Protein AF-A0A7C2IEM2-F1 (afdb_monomer_lite)

Organism: NCBI:txid42838

InterPro domains:
  IPR002586 CobQ/CobB/MinD/ParA nucleotide binding domain [PF01656] (5-42)
  IPR004484 Cobyrinate/Hydrogenobyrinate a,c-diamide synthase CbiA/CobB [PTHR43873] (2-71)
  IPR027417 P-loop containing nucleoside triphosphate hydrolase [G3DSA:3.40.50.300] (2-65)
  IPR027417 P-loop containing nucleoside triphosphate hydrolase [SSF52540] (1-71)

pLDDT: mean 94.36, std 4.99, range [70.56, 98.62]

Structure (mmCIF, N/CA/C/O backbone):
data_AF-A0A7C2IEM2-F1
#
_entry.id   AF-A0A7C2IEM2-F1
#
loop_
_atom_site.group_PDB
_atom_site.id
_atom_site.type_symbol
_atom_site.label_atom_id
_atom_site.label_alt_id
_atom_site.label_comp_id
_atom_site.label_asym_id
_atom_site.label_entity_id
_atom_site.label_seq_id
_atom_site.pdbx_PDB_ins_code
_atom_site.Cartn_x
_atom_site.Cartn_y
_atom_site.Cartn_z
_atom_site.occupancy
_atom_site.B_iso_or_equiv
_atom_site.auth_seq_id
_atom_site.auth_comp_id
_atom_site.auth_asym_id
_atom_site.auth_atom_id
_atom_site.pdbx_PDB_model_num
ATOM 1 N N . MET A 1 1 ? -21.888 -2.809 -5.361 1.00 70.56 1 MET A N 1
ATOM 2 C CA . MET A 1 1 ? -20.752 -2.207 -6.100 1.00 70.56 1 MET A CA 1
ATOM 3 C C . MET A 1 1 ? -19.590 -1.989 -5.133 1.00 70.56 1 MET A C 1
ATOM 5 O O . MET A 1 1 ? -19.821 -1.452 -4.056 1.00 70.56 1 MET A O 1
ATOM 9 N N . VAL A 1 2 ? -18.374 -2.433 -5.466 1.00 83.75 2 VAL A N 1
ATOM 10 C CA . VAL A 1 2 ? -17.178 -2.235 -4.619 1.00 83.75 2 VAL A CA 1
ATOM 11 C C . VAL A 1 2 ? -16.519 -0.903 -4.985 1.00 83.75 2 VAL A C 1
ATOM 13 O O . VAL A 1 2 ? -16.221 -0.675 -6.157 1.00 83.75 2 VAL A O 1
ATOM 16 N N . ARG A 1 3 ? -16.307 -0.022 -4.000 1.00 93.44 3 ARG A N 1
ATOM 17 C CA . ARG A 1 3 ? -15.617 1.267 -4.189 1.00 93.44 3 ARG A CA 1
ATOM 18 C C . ARG A 1 3 ? -14.116 1.020 -4.372 1.00 93.44 3 ARG A C 1
ATOM 20 O O . ARG A 1 3 ? -13.544 0.239 -3.617 1.00 93.44 3 ARG A O 1
ATOM 27 N N . ARG A 1 4 ? -13.493 1.664 -5.362 1.00 94.81 4 ARG A N 1
ATOM 28 C CA . ARG A 1 4 ? -12.069 1.498 -5.704 1.00 94.81 4 ARG A CA 1
ATOM 29 C C . ARG A 1 4 ? -11.405 2.864 -5.834 1.00 94.81 4 ARG A C 1
ATOM 31 O O . ARG A 1 4 ? -12.006 3.772 -6.397 1.00 94.81 4 ARG A O 1
ATOM 38 N N . LEU A 1 5 ? -10.186 2.984 -5.317 1.00 96.06 5 LEU A N 1
ATOM 39 C CA . LEU A 1 5 ? -9.353 4.180 -5.411 1.00 96.06 5 LEU A CA 1
ATOM 40 C C . LEU A 1 5 ? -7.938 3.756 -5.802 1.00 96.06 5 LEU A C 1
ATOM 42 O O . LEU A 1 5 ? -7.397 2.825 -5.209 1.00 96.06 5 LEU A O 1
ATOM 46 N N . VAL A 1 6 ? -7.353 4.442 -6.780 1.00 96.75 6 VAL A N 1
ATOM 47 C CA . VAL A 1 6 ? -5.966 4.237 -7.209 1.00 96.75 6 VAL A CA 1
ATOM 48 C C . VAL A 1 6 ? -5.179 5.495 -6.879 1.00 96.75 6 VAL A C 1
ATOM 50 O O . VAL A 1 6 ? -5.582 6.592 -7.257 1.00 96.75 6 VAL A O 1
ATOM 53 N N . ILE A 1 7 ? -4.063 5.328 -6.172 1.00 96.81 7 ILE A N 1
ATOM 54 C CA . ILE A 1 7 ? -3.114 6.405 -5.891 1.00 96.81 7 ILE A CA 1
ATOM 55 C C . ILE A 1 7 ? -1.923 6.234 -6.830 1.00 96.81 7 ILE A C 1
ATOM 57 O O . ILE A 1 7 ? -1.226 5.222 -6.781 1.00 96.81 7 ILE A O 1
ATOM 61 N N . ALA A 1 8 ? -1.698 7.225 -7.687 1.00 95.75 8 ALA A N 1
ATOM 62 C CA . ALA A 1 8 ? -0.612 7.251 -8.659 1.00 95.75 8 ALA A CA 1
ATOM 63 C C . ALA A 1 8 ? 0.188 8.554 -8.532 1.00 95.75 8 ALA A C 1
ATOM 65 O O . ALA A 1 8 ? -0.207 9.481 -7.829 1.00 95.75 8 ALA A O 1
ATOM 66 N N . GLY A 1 9 ? 1.335 8.620 -9.198 1.00 94.50 9 GLY A N 1
ATOM 67 C CA . GLY A 1 9 ? 2.209 9.789 -9.188 1.00 94.50 9 GLY A CA 1
ATOM 68 C C . GLY A 1 9 ? 3.252 9.682 -10.291 1.00 94.50 9 GLY A C 1
ATOM 69 O O . GLY A 1 9 ? 3.563 8.583 -10.741 1.00 94.50 9 GLY A O 1
ATOM 70 N N . VAL A 1 10 ? 3.774 10.829 -10.717 1.00 95.06 10 VAL A N 1
ATOM 71 C CA . VAL A 1 10 ? 4.592 10.970 -11.935 1.00 95.06 10 VAL A CA 1
ATOM 72 C C . VAL A 1 10 ? 6.011 10.405 -11.820 1.00 95.06 10 VAL A C 1
ATOM 74 O O . VAL A 1 10 ? 6.677 10.209 -12.829 1.00 95.06 10 VAL A O 1
ATOM 77 N N . SER A 1 11 ? 6.487 10.143 -10.603 1.00 94.19 11 SER A N 1
ATOM 78 C CA . SER A 1 11 ? 7.850 9.670 -10.350 1.00 94.19 11 SER A CA 1
ATOM 79 C C . SER A 1 11 ? 7.954 8.858 -9.057 1.00 94.19 11 SER A C 1
ATOM 81 O O . SER A 1 11 ? 7.025 8.802 -8.234 1.00 94.19 11 SER A O 1
ATOM 83 N N . SER A 1 12 ? 9.103 8.204 -8.860 1.00 91.00 12 SER A N 1
ATOM 84 C CA . SER A 1 12 ? 9.495 7.695 -7.542 1.00 91.00 12 SER A CA 1
ATOM 85 C C . SER A 1 12 ? 9.696 8.858 -6.560 1.00 91.00 12 SER A C 1
ATOM 87 O O . SER A 1 12 ? 10.029 9.965 -6.969 1.00 91.00 12 SER A O 1
ATOM 89 N N . GLY A 1 13 ? 9.430 8.640 -5.272 1.00 92.12 13 GLY A N 1
ATOM 90 C CA . GLY A 1 13 ? 9.543 9.690 -4.248 1.00 92.12 13 GLY A CA 1
ATOM 91 C C . GLY A 1 13 ? 8.398 10.716 -4.200 1.00 92.12 13 GLY A C 1
ATOM 92 O O . GLY A 1 13 ? 8.321 11.471 -3.242 1.00 92.12 13 GLY A O 1
ATOM 93 N N . ALA A 1 14 ? 7.439 10.697 -5.135 1.00 96.25 14 ALA A N 1
ATOM 94 C CA . ALA A 1 14 ? 6.292 11.624 -5.163 1.00 96.25 14 ALA A CA 1
ATOM 95 C C . ALA A 1 14 ? 5.270 11.476 -4.001 1.00 96.25 14 ALA A C 1
ATOM 97 O O . ALA A 1 14 ? 4.173 12.017 -4.074 1.00 96.25 14 ALA A O 1
ATOM 98 N N . GLY A 1 15 ? 5.569 10.691 -2.958 1.00 95.31 15 GLY A N 1
ATOM 99 C CA . GLY A 1 15 ? 4.707 10.542 -1.773 1.00 95.31 15 GLY A CA 1
ATOM 100 C C . GLY A 1 15 ? 3.521 9.573 -1.903 1.00 95.31 15 GLY A C 1
ATOM 101 O O . GLY A 1 15 ? 2.690 9.511 -0.999 1.00 95.31 15 GLY A O 1
ATOM 102 N N . LYS A 1 16 ? 3.440 8.786 -2.987 1.00 95.75 16 LYS A N 1
ATOM 103 C CA . LYS A 1 16 ? 2.332 7.841 -3.264 1.00 95.75 16 LYS A CA 1
ATOM 104 C C . LYS A 1 16 ? 2.043 6.900 -2.089 1.00 95.75 16 LYS A C 1
ATOM 106 O O . LYS A 1 16 ? 0.897 6.800 -1.663 1.00 95.75 16 LYS A O 1
ATOM 111 N N . THR A 1 17 ? 3.081 6.258 -1.552 1.00 95.12 17 THR A N 1
ATOM 112 C CA . THR A 1 17 ? 2.976 5.328 -0.419 1.00 95.12 17 THR A CA 1
ATOM 113 C C . THR A 1 17 ? 2.435 6.028 0.823 1.00 95.12 17 THR A C 1
ATOM 115 O O . THR A 1 17 ? 1.479 5.549 1.423 1.00 95.12 17 THR A O 1
ATOM 118 N N . THR A 1 18 ? 2.975 7.199 1.171 1.00 96.44 18 THR A N 1
ATOM 119 C CA . THR A 1 18 ? 2.529 7.980 2.334 1.00 96.44 18 THR A CA 1
ATOM 120 C C . THR A 1 18 ? 1.048 8.336 2.235 1.00 96.44 18 THR A C 1
ATOM 122 O O . THR A 1 18 ? 0.290 8.117 3.179 1.00 96.44 18 THR A O 1
ATOM 125 N N . VAL A 1 19 ? 0.613 8.831 1.072 1.00 97.81 19 VAL A N 1
ATOM 126 C CA . VAL A 1 19 ? -0.794 9.177 0.827 1.00 97.81 19 VAL A CA 1
ATOM 127 C C . VAL A 1 19 ? -1.683 7.932 0.871 1.00 97.81 19 VAL A C 1
ATOM 129 O O . VAL A 1 19 ? -2.729 7.954 1.519 1.00 97.81 19 VAL A O 1
ATOM 132 N N . ALA A 1 20 ? -1.269 6.836 0.230 1.00 97.56 20 ALA A N 1
ATOM 133 C CA . ALA A 1 20 ? -2.026 5.588 0.209 1.00 97.56 20 ALA A CA 1
ATOM 134 C C . ALA A 1 20 ? -2.219 5.016 1.622 1.00 97.56 20 ALA A C 1
ATOM 136 O O . ALA A 1 20 ? -3.352 4.758 2.029 1.00 97.56 20 ALA A O 1
ATOM 137 N N . VAL A 1 21 ? -1.141 4.889 2.397 1.00 98.00 21 VAL A N 1
ATOM 138 C CA . VAL A 1 21 ? -1.161 4.376 3.776 1.00 98.00 21 VAL A CA 1
ATOM 139 C C . VAL A 1 21 ? -1.990 5.282 4.690 1.00 98.00 21 VAL A C 1
ATOM 141 O O . VAL A 1 21 ? -2.818 4.783 5.454 1.00 98.00 21 VAL A O 1
ATOM 144 N N . GLY A 1 22 ? -1.841 6.607 4.575 1.00 98.50 22 GLY A N 1
ATOM 145 C CA . GLY A 1 22 ? -2.621 7.574 5.351 1.00 98.50 22 GLY A CA 1
ATOM 146 C C . GLY A 1 22 ? -4.125 7.473 5.083 1.00 98.50 22 GLY A C 1
ATOM 147 O O . GLY A 1 22 ? -4.923 7.415 6.020 1.00 98.50 22 GLY A O 1
ATOM 148 N N . LEU A 1 23 ? -4.524 7.367 3.811 1.00 98.44 23 LEU A N 1
ATOM 149 C CA . LEU A 1 23 ? -5.923 7.158 3.428 1.00 98.44 23 LEU A CA 1
ATOM 150 C C . LEU A 1 23 ? -6.453 5.810 3.920 1.00 98.44 23 LEU A C 1
ATOM 152 O O . LEU A 1 23 ? -7.564 5.750 4.447 1.00 98.44 23 LEU A O 1
ATOM 156 N N . MET A 1 24 ? -5.671 4.736 3.786 1.00 98.56 24 MET A N 1
ATOM 157 C CA . MET A 1 24 ? -6.054 3.412 4.276 1.00 98.56 24 MET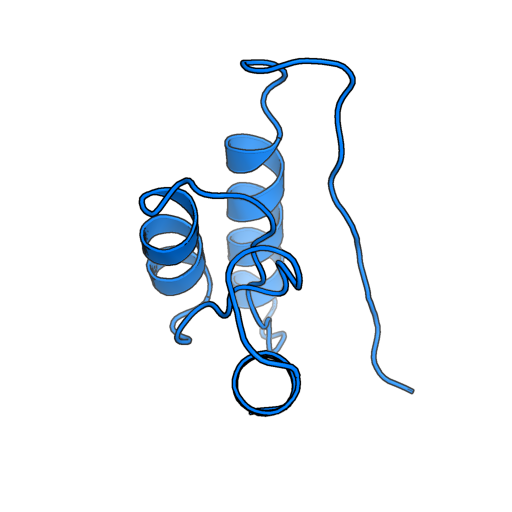 A CA 1
ATOM 158 C C . MET A 1 24 ? -6.316 3.426 5.785 1.00 98.56 24 MET A C 1
ATOM 160 O O . MET A 1 24 ? -7.379 2.979 6.220 1.00 98.56 24 MET A O 1
ATOM 164 N N . ALA A 1 25 ? -5.393 3.992 6.567 1.00 98.62 25 ALA A N 1
ATOM 165 C CA . ALA A 1 25 ? -5.528 4.113 8.015 1.00 98.62 25 ALA A CA 1
ATOM 166 C C . ALA A 1 25 ? -6.738 4.978 8.401 1.00 98.62 25 ALA A C 1
ATOM 168 O O . ALA A 1 25 ? -7.543 4.576 9.241 1.00 98.62 25 ALA A O 1
ATOM 169 N N . ALA A 1 26 ? -6.926 6.131 7.750 1.00 98.62 26 ALA A N 1
ATOM 170 C CA . ALA A 1 26 ? -8.052 7.023 8.019 1.00 98.62 26 ALA A CA 1
ATOM 171 C C . ALA A 1 26 ? -9.407 6.364 7.716 1.00 98.62 26 ALA A C 1
ATOM 173 O O . ALA A 1 26 ? -10.340 6.454 8.514 1.00 98.62 26 ALA A O 1
ATOM 174 N N . LEU A 1 27 ? -9.529 5.664 6.584 1.00 98.12 27 LEU A N 1
ATOM 175 C CA . LEU A 1 27 ? -10.755 4.951 6.217 1.00 98.12 27 LEU A CA 1
ATOM 176 C C . LEU A 1 27 ? -11.030 3.776 7.165 1.00 98.12 27 LEU A C 1
ATOM 178 O O . LEU A 1 27 ? -12.173 3.597 7.589 1.00 98.12 27 LEU A O 1
ATOM 182 N N . LYS A 1 28 ? -9.995 3.023 7.554 1.00 98.31 28 LYS A N 1
ATOM 183 C CA . LYS A 1 28 ? -10.105 1.960 8.561 1.00 98.31 28 LYS A CA 1
ATOM 184 C C . LYS A 1 28 ? -10.546 2.519 9.917 1.00 98.31 28 LYS A C 1
ATOM 186 O O . LYS A 1 28 ? -11.433 1.950 10.546 1.00 98.31 28 LYS A O 1
ATOM 191 N N . ASN A 1 29 ? -10.002 3.660 10.344 1.00 98.38 29 ASN A N 1
ATOM 192 C CA . ASN A 1 29 ? -10.391 4.331 11.592 1.00 98.38 29 ASN A CA 1
ATOM 193 C C . ASN A 1 29 ? -11.839 4.840 11.569 1.00 98.38 29 ASN A C 1
ATOM 195 O O . ASN A 1 29 ? -12.466 4.952 12.616 1.00 98.38 29 ASN A O 1
ATOM 199 N N . ARG A 1 30 ? -12.408 5.073 10.382 1.00 98.19 30 ARG A N 1
ATOM 200 C CA . ARG A 1 30 ? -13.839 5.364 10.193 1.00 98.19 30 ARG A CA 1
ATOM 201 C C . ARG A 1 30 ? -14.728 4.110 10.185 1.00 98.19 30 ARG A C 1
ATOM 203 O O . ARG A 1 30 ? -15.898 4.203 9.826 1.00 98.19 30 ARG A O 1
ATOM 210 N N . GLY A 1 31 ? -14.189 2.940 10.531 1.00 97.88 31 GLY A N 1
ATOM 211 C CA . GLY A 1 31 ? -14.926 1.674 10.587 1.00 97.88 31 GLY A CA 1
ATOM 212 C C . GLY A 1 31 ? -15.152 1.006 9.229 1.00 97.88 31 GLY A C 1
ATOM 213 O O . GLY A 1 31 ? -15.911 0.042 9.135 1.00 97.88 31 GLY A O 1
ATOM 214 N N . LEU A 1 32 ? -14.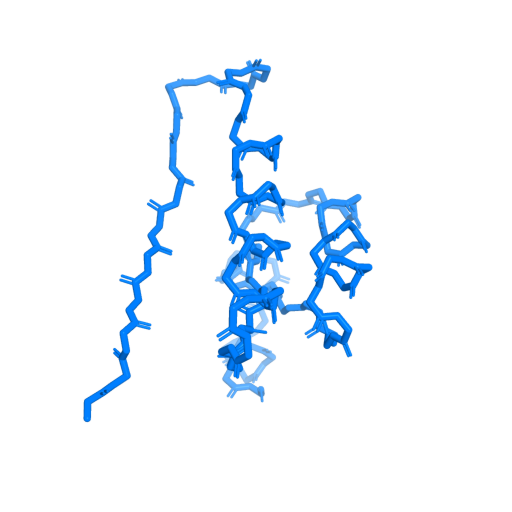513 1.492 8.159 1.00 97.62 32 LEU A N 1
ATOM 215 C CA . LEU A 1 32 ? -14.637 0.877 6.840 1.00 97.62 32 LEU A CA 1
ATOM 216 C C . LEU A 1 32 ? -13.708 -0.332 6.712 1.00 97.62 32 LEU A C 1
ATOM 218 O O . LEU A 1 32 ? -12.571 -0.334 7.181 1.00 97.62 32 LEU A O 1
ATOM 222 N N . LYS A 1 33 ? -14.177 -1.353 5.991 1.00 97.06 33 LYS A N 1
ATOM 223 C CA . LYS A 1 33 ? -13.335 -2.472 5.561 1.00 97.06 33 LYS A CA 1
ATOM 224 C C . LYS A 1 33 ? -12.475 -2.012 4.383 1.00 97.06 33 LYS A C 1
ATOM 22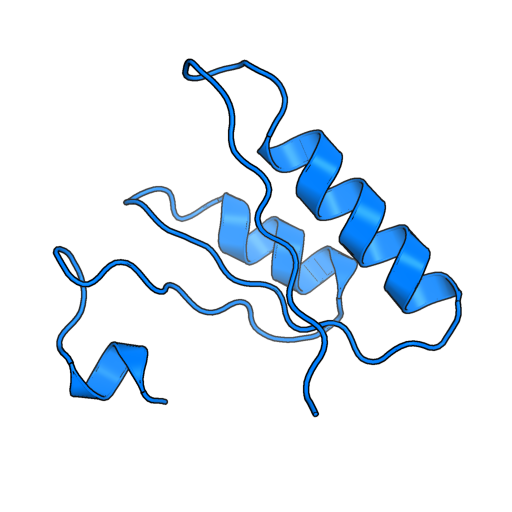6 O O . LYS A 1 33 ? -13.001 -1.781 3.296 1.00 97.06 33 LYS A O 1
ATOM 231 N N . VAL A 1 34 ? -11.169 -1.879 4.603 1.00 97.94 34 VAL A N 1
ATOM 232 C CA . VAL A 1 34 ? -10.204 -1.409 3.597 1.00 97.94 34 VAL A CA 1
ATOM 233 C C . VAL A 1 34 ? -9.286 -2.555 3.194 1.00 97.94 34 VAL A C 1
ATOM 235 O O . VAL A 1 34 ? -8.674 -3.175 4.053 1.00 97.94 34 VAL A O 1
ATOM 238 N N . GLN A 1 35 ? -9.176 -2.837 1.898 1.00 97.31 35 GLN A N 1
ATOM 239 C CA . GLN A 1 35 ? -8.232 -3.818 1.365 1.00 97.31 35 GLN A CA 1
ATOM 240 C C . GLN A 1 35 ? -7.076 -3.081 0.685 1.00 97.31 35 GLN A C 1
ATOM 242 O O . GLN A 1 35 ? -7.300 -2.334 -0.266 1.00 97.31 35 GLN A O 1
ATOM 247 N N . GLY A 1 36 ? -5.856 -3.286 1.181 1.00 96.75 36 GLY A N 1
ATOM 248 C CA . GLY A 1 36 ? -4.654 -2.710 0.587 1.00 96.75 36 GLY A CA 1
ATOM 249 C C . GLY A 1 36 ? -4.200 -3.497 -0.639 1.00 96.75 36 GLY A C 1
ATOM 250 O O . GLY A 1 36 ? -4.081 -4.726 -0.581 1.00 96.75 36 GLY A O 1
ATOM 251 N N . PHE A 1 37 ? -3.892 -2.787 -1.721 1.00 96.00 37 PHE A N 1
ATOM 252 C CA . PHE A 1 37 ? -3.323 -3.354 -2.940 1.00 96.00 37 PHE A CA 1
ATOM 253 C C . PHE A 1 37 ? -2.076 -2.580 -3.354 1.00 96.00 37 PHE A C 1
ATOM 255 O O . PHE A 1 37 ? -2.017 -1.359 -3.213 1.00 96.00 37 PHE A O 1
ATOM 262 N N . LYS A 1 38 ? -1.096 -3.304 -3.881 1.00 94.94 38 LYS A N 1
ATOM 263 C CA . LYS A 1 38 ? 0.151 -2.787 -4.436 1.00 94.94 38 LYS A CA 1
ATOM 264 C C . LYS A 1 38 ? 0.233 -3.162 -5.915 1.00 94.94 38 LYS A C 1
ATOM 266 O O . LYS A 1 38 ? -0.328 -4.164 -6.336 1.00 94.94 38 LYS A O 1
ATOM 271 N N . THR A 1 39 ? 0.943 -2.356 -6.688 1.00 93.56 39 THR A N 1
ATOM 272 C CA . THR A 1 39 ? 1.471 -2.711 -8.007 1.00 93.56 39 THR A CA 1
ATOM 273 C C . THR A 1 39 ? 2.956 -2.358 -8.042 1.00 93.56 39 THR A C 1
ATOM 275 O O . THR A 1 39 ? 3.368 -1.352 -7.445 1.00 93.56 39 THR A O 1
ATOM 278 N N . GLY A 1 40 ? 3.757 -3.155 -8.740 1.00 90.62 40 GLY A N 1
ATOM 279 C CA . GLY A 1 40 ? 5.203 -3.001 -8.836 1.00 90.62 40 GLY A CA 1
ATOM 280 C C . GLY A 1 40 ? 5.998 -3.930 -7.908 1.00 90.62 40 GLY A C 1
ATOM 281 O O . GLY A 1 40 ? 5.420 -4.608 -7.053 1.00 90.62 40 GLY A O 1
ATOM 282 N N . PRO A 1 41 ? 7.335 -3.913 -8.052 1.00 88.00 41 PRO A N 1
ATOM 283 C CA . PRO A 1 41 ? 8.234 -4.907 -7.462 1.00 88.00 41 PRO A CA 1
ATOM 284 C C . PRO A 1 41 ? 8.650 -4.671 -6.020 1.00 88.00 41 PRO A C 1
ATOM 286 O O . PRO A 1 41 ? 9.301 -5.526 -5.427 1.00 88.00 41 PRO A O 1
ATOM 289 N N . ASP A 1 42 ? 8.291 -3.526 -5.449 1.00 83.62 42 ASP A N 1
ATOM 290 C CA . ASP A 1 42 ? 8.638 -3.230 -4.067 1.00 83.62 42 ASP A CA 1
ATOM 291 C C . ASP A 1 42 ? 7.808 -4.067 -3.078 1.00 83.62 42 ASP A C 1
ATOM 293 O O . ASP A 1 42 ? 6.579 -4.143 -3.174 1.00 83.62 42 ASP A O 1
ATOM 297 N N . TYR A 1 43 ? 8.502 -4.661 -2.109 1.00 79.88 43 TYR A N 1
ATOM 298 C CA . TYR A 1 43 ? 7.934 -5.503 -1.057 1.00 79.88 43 TYR A CA 1
ATOM 299 C C . TYR A 1 43 ? 7.630 -4.728 0.232 1.00 79.88 43 TYR A C 1
ATOM 301 O O . TYR A 1 43 ? 6.977 -5.270 1.126 1.00 79.88 43 TYR A O 1
ATOM 309 N N . ILE A 1 44 ? 8.068 -3.469 0.342 1.00 90.44 44 ILE A N 1
ATOM 310 C CA . ILE A 1 44 ? 7.873 -2.657 1.546 1.00 90.44 44 ILE A CA 1
ATOM 311 C C . ILE A 1 44 ? 6.418 -2.174 1.644 1.00 90.44 44 ILE A C 1
ATOM 313 O O . ILE A 1 44 ? 5.789 -2.309 2.698 1.00 90.44 44 ILE A O 1
ATOM 317 N N . ASP A 1 45 ? 5.850 -1.673 0.540 1.00 92.94 45 ASP A N 1
ATOM 318 C CA . ASP A 1 45 ? 4.468 -1.170 0.490 1.00 92.94 45 ASP A CA 1
ATOM 319 C C . ASP A 1 45 ? 3.424 -2.169 1.061 1.00 92.94 45 ASP A C 1
ATOM 321 O O . ASP A 1 45 ? 2.615 -1.760 1.904 1.00 92.94 45 ASP A O 1
ATOM 325 N N . PRO A 1 46 ? 3.421 -3.475 0.696 1.00 94.44 46 PRO A N 1
ATOM 326 C CA . PRO A 1 46 ? 2.513 -4.460 1.288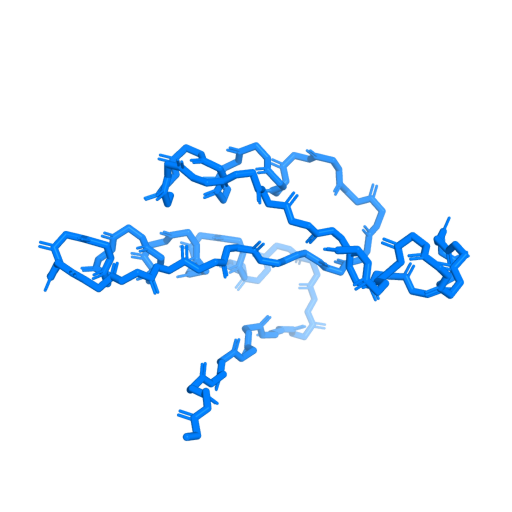 1.00 94.44 46 PRO A CA 1
ATOM 327 C C . PRO A 1 46 ? 2.561 -4.542 2.818 1.00 94.44 46 PRO A C 1
ATOM 329 O O . PRO A 1 46 ? 1.517 -4.736 3.452 1.00 94.44 46 PRO A O 1
ATOM 332 N N . GLY A 1 47 ? 3.741 -4.368 3.421 1.00 96.31 47 GLY A N 1
ATOM 333 C CA . GLY A 1 47 ? 3.908 -4.342 4.874 1.00 96.31 47 GLY A CA 1
ATOM 334 C C . GLY A 1 47 ? 3.175 -3.158 5.503 1.00 96.31 47 GLY A C 1
ATOM 335 O O . GLY A 1 47 ? 2.365 -3.338 6.416 1.00 96.31 47 GLY A O 1
ATOM 336 N N . PHE A 1 48 ? 3.369 -1.954 4.960 1.00 97.31 48 PHE A N 1
ATOM 337 C CA . PHE A 1 48 ? 2.685 -0.750 5.441 1.00 97.31 48 PHE A CA 1
ATOM 338 C C . PHE A 1 48 ? 1.173 -0.796 5.223 1.00 97.31 48 PHE A C 1
ATOM 340 O O . PHE A 1 48 ? 0.406 -0.439 6.118 1.00 97.31 48 PHE A O 1
ATOM 347 N N . HIS A 1 49 ? 0.723 -1.281 4.065 1.00 97.81 49 HIS A N 1
ATOM 348 C CA . HIS A 1 49 ? -0.697 -1.490 3.792 1.00 97.81 49 HIS A CA 1
ATOM 349 C C . HIS A 1 49 ? -1.326 -2.459 4.802 1.00 97.81 49 HIS A C 1
ATOM 351 O O . HIS A 1 49 ? -2.416 -2.199 5.318 1.00 97.81 49 HIS A O 1
ATOM 357 N N . THR A 1 50 ? -0.637 -3.564 5.105 1.00 97.69 50 THR A N 1
ATOM 358 C CA . THR A 1 50 ? -1.115 -4.568 6.063 1.00 97.69 50 THR A CA 1
ATOM 359 C C . THR A 1 50 ? -1.206 -3.986 7.466 1.00 97.69 50 THR A C 1
ATOM 361 O O . THR A 1 50 ? -2.236 -4.138 8.119 1.00 97.69 50 THR A O 1
ATOM 364 N N . ALA A 1 51 ? -0.190 -3.236 7.897 1.00 98.00 51 ALA A N 1
ATOM 365 C CA . ALA A 1 51 ? -0.203 -2.547 9.182 1.00 98.00 51 ALA A CA 1
ATOM 366 C C . ALA A 1 51 ? -1.342 -1.512 9.284 1.00 98.00 51 ALA A C 1
ATOM 368 O O . ALA A 1 51 ? -2.042 -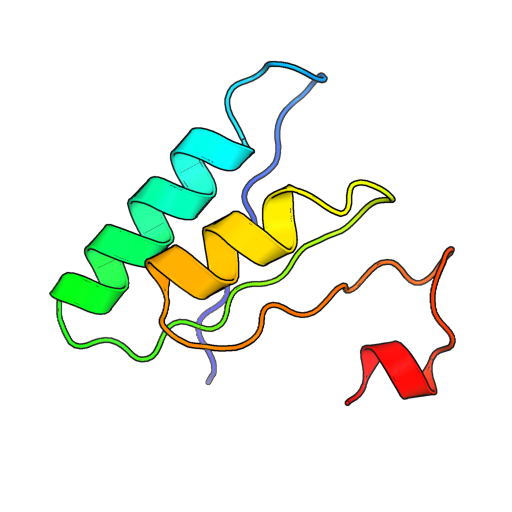1.457 10.294 1.00 98.00 51 ALA A O 1
ATOM 369 N N . ALA A 1 52 ? -1.580 -0.726 8.229 1.00 98.25 52 ALA A N 1
ATOM 370 C CA . ALA A 1 52 ? -2.615 0.310 8.221 1.00 98.25 52 ALA A CA 1
ATOM 371 C C . ALA A 1 52 ? -4.046 -0.249 8.184 1.00 98.25 52 ALA A C 1
ATOM 373 O O . ALA A 1 52 ? -4.962 0.330 8.772 1.00 98.25 52 ALA A O 1
ATOM 374 N N . THR A 1 53 ? -4.252 -1.362 7.477 1.00 98.12 53 THR A N 1
ATOM 375 C CA . THR A 1 53 ? -5.588 -1.939 7.252 1.00 98.12 53 THR A CA 1
ATOM 376 C C . THR A 1 53 ? -5.925 -3.100 8.186 1.00 98.12 53 THR A C 1
ATOM 378 O O . THR A 1 53 ? -7.100 -3.437 8.331 1.00 98.12 53 THR A O 1
ATOM 381 N N . GLY A 1 54 ? -4.922 -3.724 8.814 1.00 97.56 54 GLY A N 1
ATOM 382 C CA . GLY A 1 54 ? -5.063 -4.987 9.544 1.00 97.56 54 GLY A CA 1
ATOM 383 C C . GLY A 1 54 ? -5.368 -6.188 8.639 1.00 97.56 54 GLY A C 1
ATOM 384 O O . GLY A 1 54 ? -5.844 -7.212 9.122 1.00 97.56 54 GLY A O 1
ATOM 385 N N . ARG A 1 55 ? -5.164 -6.065 7.321 1.00 96.94 55 ARG A N 1
ATOM 386 C CA . ARG A 1 55 ? -5.469 -7.095 6.319 1.00 96.94 55 ARG A CA 1
ATOM 387 C C . ARG A 1 55 ? -4.278 -7.283 5.399 1.00 96.94 55 ARG A C 1
ATOM 389 O O . ARG A 1 55 ? -3.700 -6.297 4.958 1.00 96.94 55 ARG A O 1
ATOM 396 N N . VAL A 1 56 ? -3.958 -8.532 5.067 1.00 96.19 56 VAL A N 1
ATOM 397 C CA . VAL A 1 56 ? -2.849 -8.851 4.156 1.00 96.19 56 VAL A CA 1
ATOM 398 C C . VAL A 1 56 ? -3.020 -8.081 2.849 1.00 96.19 56 VAL A C 1
ATOM 400 O O . VAL A 1 56 ? -4.054 -8.193 2.182 1.00 96.19 56 VAL A O 1
ATOM 403 N N . SER A 1 57 ? -2.025 -7.266 2.508 1.00 95.62 57 SER A N 1
ATOM 404 C CA . SER A 1 57 ? -2.003 -6.545 1.241 1.00 95.62 57 SER A CA 1
ATOM 405 C C . SER A 1 57 ? -1.676 -7.485 0.087 1.00 95.62 57 SER A C 1
ATOM 407 O O . SER A 1 57 ? -0.877 -8.404 0.235 1.00 95.62 57 SER A O 1
ATOM 409 N N . ARG A 1 58 ? -2.294 -7.241 -1.070 1.00 94.31 58 ARG A N 1
ATOM 410 C CA . ARG A 1 58 ? -2.124 -8.061 -2.274 1.00 94.31 58 ARG A CA 1
ATOM 411 C C . ARG A 1 58 ? -1.408 -7.280 -3.363 1.00 94.31 58 ARG A C 1
ATOM 413 O O . ARG A 1 58 ? -1.620 -6.073 -3.488 1.00 94.31 58 ARG A O 1
ATOM 420 N N . ASN A 1 59 ? -0.588 -7.960 -4.152 1.00 94.50 59 ASN A N 1
ATOM 421 C CA . ASN A 1 59 ? 0.059 -7.360 -5.311 1.00 94.50 59 ASN A CA 1
ATOM 422 C C . ASN A 1 59 ? -0.765 -7.674 -6.573 1.00 94.50 59 ASN A C 1
ATOM 424 O O . ASN A 1 59 ? -1.220 -8.797 -6.753 1.00 94.50 59 ASN A O 1
ATOM 428 N N . LEU A 1 60 ? -1.008 -6.660 -7.399 1.00 94.50 60 LEU A N 1
ATOM 429 C CA . LEU A 1 60 ? -1.774 -6.736 -8.647 1.00 94.50 60 LEU A CA 1
ATOM 430 C C . LEU A 1 60 ? -0.871 -6.660 -9.886 1.00 94.50 60 LEU A C 1
ATOM 432 O O . LEU A 1 60 ? -1.362 -6.481 -10.998 1.00 94.50 60 LEU A O 1
ATOM 436 N N . ASP A 1 61 ? 0.445 -6.745 -9.698 1.00 93.88 61 ASP A N 1
ATOM 437 C CA . ASP A 1 61 ? 1.410 -6.666 -10.784 1.00 93.88 61 ASP A CA 1
ATOM 438 C C . ASP A 1 61 ? 1.412 -7.946 -11.632 1.00 93.88 61 ASP A C 1
ATOM 440 O O . ASP A 1 61 ? 1.948 -8.982 -11.239 1.00 93.88 61 ASP A O 1
ATOM 444 N N . THR A 1 62 ? 0.816 -7.866 -12.821 1.00 94.31 62 THR A N 1
ATOM 445 C CA . THR A 1 62 ? 0.694 -8.994 -13.757 1.00 94.31 62 THR A CA 1
ATOM 446 C C . THR A 1 62 ? 1.989 -9.331 -14.493 1.00 94.31 62 THR A C 1
ATOM 448 O O . THR A 1 62 ? 2.027 -10.325 -15.210 1.00 94.31 62 THR A O 1
ATOM 451 N N . TRP A 1 63 ? 3.029 -8.498 -14.387 1.00 93.31 63 TRP A N 1
ATOM 452 C CA . TRP A 1 63 ? 4.347 -8.831 -14.932 1.00 93.31 63 TRP A CA 1
ATOM 453 C C . TRP A 1 63 ? 5.120 -9.733 -13.976 1.00 93.31 63 TRP A C 1
ATOM 455 O O . TRP A 1 63 ? 5.916 -10.560 -14.411 1.00 93.31 63 TRP A O 1
ATOM 465 N N . MET A 1 64 ? 4.880 -9.575 -12.676 1.00 90.81 64 MET A N 1
ATOM 466 C CA . MET A 1 64 ? 5.546 -10.351 -11.634 1.00 90.81 64 MET A CA 1
ATOM 467 C C . MET A 1 64 ? 4.768 -11.587 -11.197 1.00 90.81 64 MET A C 1
ATOM 469 O O . MET A 1 64 ? 5.369 -12.548 -10.720 1.00 90.81 64 MET A O 1
ATOM 473 N N . LEU A 1 65 ? 3.441 -11.548 -11.303 1.00 92.62 65 LEU A N 1
ATOM 474 C CA . LEU A 1 65 ? 2.557 -12.590 -10.803 1.00 92.62 65 LEU A CA 1
ATOM 475 C C . LEU A 1 65 ? 1.793 -13.265 -11.934 1.00 92.62 65 LEU A C 1
ATOM 477 O O . LEU A 1 65 ? 1.412 -12.641 -12.924 1.00 92.62 65 LEU A O 1
ATOM 481 N N . THR A 1 66 ? 1.518 -14.555 -11.751 1.00 95.19 66 THR A N 1
ATOM 482 C CA . THR A 1 66 ? 0.640 -15.295 -12.655 1.00 95.19 66 THR A CA 1
ATOM 483 C C . THR A 1 66 ? -0.796 -14.763 -12.566 1.00 95.19 66 THR A C 1
ATOM 485 O O . THR A 1 66 ? -1.199 -14.226 -11.528 1.00 95.19 66 THR A O 1
ATOM 488 N N . PRO A 1 67 ? -1.619 -14.943 -13.617 1.00 94.19 67 PRO A N 1
ATOM 489 C CA . PRO A 1 67 ? -3.025 -14.547 -13.580 1.00 94.19 67 PRO A CA 1
ATOM 490 C C . PRO A 1 67 ? -3.798 -15.133 -12.393 1.00 94.19 67 PRO A C 1
ATOM 492 O O . PRO A 1 67 ? -4.671 -14.458 -11.854 1.00 94.19 67 PRO A O 1
ATOM 495 N N . ASP A 1 68 ? -3.467 -16.355 -11.973 1.00 94.62 68 ASP A N 1
ATOM 496 C CA . ASP A 1 68 ? -4.109 -17.003 -10.828 1.00 94.62 68 ASP A CA 1
ATOM 497 C C . ASP A 1 68 ? -3.701 -16.348 -9.504 1.00 94.62 68 ASP A C 1
ATOM 499 O O . ASP A 1 68 ? -4.569 -16.039 -8.692 1.00 94.62 68 ASP A O 1
ATOM 503 N N . ALA A 1 69 ? -2.416 -16.019 -9.329 1.00 91.44 69 ALA A N 1
ATOM 504 C CA . ALA A 1 69 ? -1.928 -15.322 -8.138 1.00 91.44 69 ALA A CA 1
ATOM 505 C C . ALA A 1 69 ? -2.529 -13.911 -7.978 1.00 91.44 69 ALA A C 1
ATOM 507 O O . ALA A 1 69 ? -2.730 -13.442 -6.862 1.00 91.44 69 ALA A O 1
ATOM 508 N N . VAL A 1 70 ? -2.850 -13.226 -9.081 1.00 91.81 70 VAL A N 1
ATOM 509 C CA . VAL A 1 70 ? -3.509 -11.904 -9.045 1.00 91.81 70 VAL A CA 1
ATOM 510 C C . VAL A 1 70 ? -5.006 -12.007 -8.705 1.00 91.81 70 VAL A C 1
ATOM 512 O O . VAL A 1 70 ? -5.595 -11.042 -8.213 1.00 91.81 70 VAL A O 1
ATOM 515 N N . ARG A 1 71 ? -5.646 -13.149 -8.989 1.00 88.81 71 ARG A N 1
ATOM 516 C CA . ARG A 1 71 ? -7.089 -13.368 -8.773 1.00 88.81 71 ARG A CA 1
ATOM 517 C C . ARG A 1 71 ? -7.442 -13.823 -7.355 1.00 88.81 71 ARG A C 1
ATOM 519 O O . ARG A 1 71 ? -8.611 -13.695 -6.986 1.00 88.81 71 ARG A O 1
ATOM 526 N N . GLU A 1 72 ? -6.478 -14.346 -6.599 1.00 78.06 72 GLU A N 1
ATOM 527 C CA . GLU A 1 72 ? -6.638 -14.777 -5.200 1.00 78.06 72 GLU A CA 1
ATOM 528 C C . GLU A 1 72 ? -6.996 -13.620 -4.257 1.00 78.06 72 GLU A C 1
ATOM 530 O O . GLU A 1 72 ? -7.899 -13.789 -3.392 1.00 78.06 72 GLU A O 1
#

Secondary structure (DSSP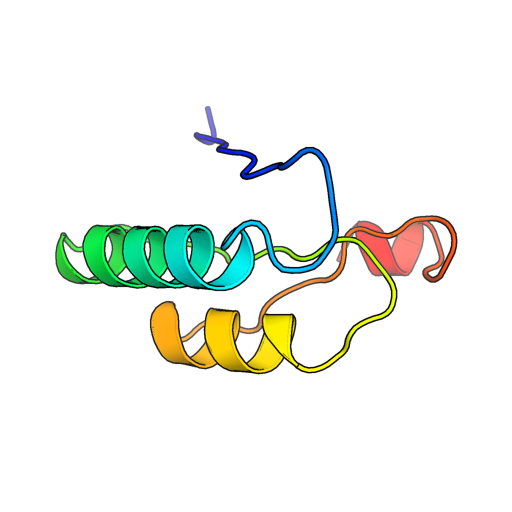, 8-state):
---------SSTTSSHHHHHHHHHHHHHHTT-----EE-SS-SHHHHHHHHHHSS--EE--TTTS-HHHHH-

Radius of gyration: 12.3 Å; chains: 1; bounding box: 30×29×26 Å

Sequence (72 aa):
MVRRLVIAGVSSGAGKTTVAVGLMAALKNRGLKVQGFKTGPDYIDPGFHTAATGRVSRNLDTWMLTPDAVRE

Foldseek 3Di:
DDDDDDQDDDDPPPCSLVVLLVVLLVCVVVVDQDAAEAEDDDPVSQVSSCVSRVDRYAYCHCVPDPPVSNVD